Protein AF-A0A939R826-F1 (afdb_monomer_lite)

pLDDT: mean 78.48, std 13.93, range [43.0, 96.25]

Radius of gyration: 22.16 Å; chains: 1; bounding box: 50×39×53 Å

Foldseek 3Di:
DVPPCPDPVCVVVVVVVCQLQVVVLVVQLVVCVVVVVVVSNVVSVVVRCVSNVVVVVVCVVVVVVVVVVVVVVVVVVVVVVVVPD

Secondary structure (DSSP, 8-state):
-TTS--S-HHHHHHHHHHHHTTHHHHHHHHHHHHTT-HHHHHHHHHHHHHHHHHHHHHHHHHHHHHHHHHHHHHHHHHHTTTT--

Sequence (85 aa):
MARIAKTPVIILLVPMLVPMVPGGDLYRMMINLVMDDSMQVRFYGYKLVMEVGAIAFGIIVISTAMQLILKMHAHIKETGKASRG

Structure (mmCIF, N/CA/C/O backbone):
data_AF-A0A939R826-F1
#
_entry.id   AF-A0A939R826-F1
#
loop_
_atom_site.group_PDB
_atom_site.id
_atom_site.type_symbol
_atom_site.label_atom_id
_atom_site.label_alt_id
_atom_site.label_comp_id
_atom_site.label_asym_id
_atom_site.label_entity_id
_atom_site.label_seq_id
_atom_site.pdbx_PDB_ins_code
_atom_site.Cartn_x
_atom_site.Cartn_y
_atom_site.Cartn_z
_atom_site.occupancy
_atom_site.B_iso_or_equiv
_atom_site.auth_seq_id
_atom_site.auth_comp_id
_atom_site.auth_asym_id
_atom_site.auth_atom_id
_atom_site.pdbx_PDB_model_num
ATOM 1 N N . MET A 1 1 ? 4.647 26.902 18.115 1.00 43.00 1 MET A N 1
ATOM 2 C CA . MET A 1 1 ? 4.437 25.583 17.473 1.00 43.00 1 MET A CA 1
ATOM 3 C C . MET A 1 1 ? 4.332 25.634 15.939 1.00 43.00 1 MET A C 1
ATOM 5 O O . MET A 1 1 ? 4.741 24.680 15.301 1.00 43.00 1 MET A O 1
ATOM 9 N N . ALA A 1 2 ? 3.924 26.748 15.310 1.00 45.81 2 ALA A N 1
ATOM 10 C CA . ALA A 1 2 ? 3.789 26.893 13.844 1.00 45.81 2 ALA A CA 1
ATOM 11 C C . ALA A 1 2 ? 5.100 27.106 13.034 1.00 45.81 2 ALA A C 1
ATOM 13 O O . ALA A 1 2 ? 5.060 27.533 11.886 1.00 45.81 2 ALA A O 1
ATOM 14 N N . ARG A 1 3 ? 6.277 26.860 13.626 1.00 55.44 3 ARG A N 1
ATOM 15 C CA . ARG A 1 3 ? 7.597 27.071 12.986 1.00 55.44 3 ARG A CA 1
ATOM 16 C C . ARG A 1 3 ? 8.514 25.842 13.022 1.00 55.44 3 ARG A C 1
ATOM 18 O O . ARG A 1 3 ? 9.668 25.948 12.629 1.00 55.44 3 ARG A O 1
ATOM 25 N N . ILE A 1 4 ? 8.025 24.700 13.509 1.00 59.25 4 ILE A N 1
ATOM 26 C CA . ILE A 1 4 ? 8.882 23.545 13.827 1.00 59.25 4 ILE A CA 1
ATOM 27 C C . ILE A 1 4 ? 8.994 22.568 12.644 1.00 59.25 4 ILE A C 1
ATOM 29 O O . ILE A 1 4 ? 10.042 21.964 12.458 1.00 59.25 4 ILE A O 1
ATOM 33 N N . ALA A 1 5 ? 7.991 22.489 11.766 1.00 58.00 5 ALA A N 1
ATOM 34 C CA . ALA A 1 5 ? 8.050 21.671 10.554 1.00 58.00 5 ALA A CA 1
ATOM 35 C C . ALA A 1 5 ? 8.165 22.560 9.305 1.00 58.00 5 ALA A C 1
ATOM 37 O O . ALA A 1 5 ? 7.204 22.775 8.576 1.00 58.00 5 ALA A O 1
ATOM 38 N N . LYS A 1 6 ? 9.361 23.105 9.060 1.00 58.56 6 LYS A N 1
ATOM 39 C CA . LYS A 1 6 ? 9.759 23.694 7.762 1.00 58.56 6 LYS A CA 1
ATOM 40 C C . LYS A 1 6 ? 10.094 22.6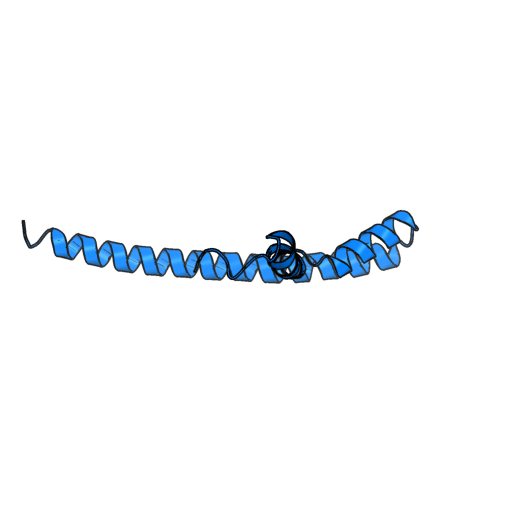12 6.719 1.00 58.56 6 LYS A C 1
ATOM 42 O O . LYS A 1 6 ? 10.760 22.889 5.728 1.00 58.56 6 LYS A O 1
ATOM 47 N N . THR A 1 7 ? 9.692 21.368 6.955 1.00 65.25 7 THR A N 1
ATOM 48 C CA . THR A 1 7 ? 9.836 20.269 6.009 1.00 65.25 7 THR A CA 1
ATOM 49 C C . THR A 1 7 ? 8.775 20.436 4.923 1.00 65.25 7 THR A C 1
ATOM 51 O O . THR A 1 7 ? 7.586 20.464 5.246 1.00 65.25 7 THR A O 1
ATOM 54 N N . PRO A 1 8 ? 9.162 20.596 3.644 1.00 77.00 8 PRO A N 1
ATOM 55 C CA . PRO A 1 8 ? 8.191 20.697 2.568 1.00 77.00 8 PRO A CA 1
ATOM 56 C C . PRO A 1 8 ? 7.272 19.479 2.603 1.00 77.00 8 PRO A C 1
ATOM 58 O O . PRO A 1 8 ? 7.739 18.352 2.766 1.00 77.00 8 PRO A O 1
ATOM 61 N N . VAL A 1 9 ? 5.969 19.716 2.434 1.00 76.75 9 VAL A N 1
ATOM 62 C CA . VAL A 1 9 ? 4.911 18.688 2.415 1.00 76.75 9 VAL A CA 1
ATOM 63 C C . VAL A 1 9 ? 5.269 17.511 1.492 1.00 76.75 9 VAL A C 1
ATOM 65 O O . VAL A 1 9 ? 4.916 16.376 1.789 1.00 76.75 9 VAL A O 1
ATOM 68 N N . ILE A 1 10 ? 6.073 17.753 0.450 1.00 75.81 10 ILE A N 1
ATOM 69 C CA . ILE A 1 10 ? 6.676 16.732 -0.418 1.00 75.81 10 ILE A CA 1
ATOM 70 C C . ILE A 1 10 ? 7.414 15.625 0.365 1.00 75.81 10 ILE A C 1
ATOM 72 O O . ILE A 1 10 ? 7.228 14.454 0.061 1.00 75.81 10 ILE A O 1
ATOM 76 N N . ILE A 1 11 ? 8.203 15.948 1.397 1.00 79.81 11 ILE A N 1
ATOM 77 C CA . ILE A 1 11 ? 9.020 14.965 2.141 1.00 79.81 11 ILE A CA 1
ATOM 78 C C . ILE A 1 11 ? 8.141 14.093 3.046 1.00 79.81 11 ILE A C 1
ATOM 80 O O . ILE A 1 11 ? 8.504 12.967 3.359 1.00 79.81 11 ILE A O 1
ATOM 84 N N . LEU A 1 12 ? 6.968 14.595 3.441 1.00 76.69 12 LEU A N 1
ATOM 85 C CA . LEU A 1 12 ? 5.973 13.832 4.197 1.00 76.69 12 LEU A CA 1
ATOM 86 C C . LEU A 1 12 ? 5.077 12.999 3.271 1.00 76.69 12 LEU A C 1
ATOM 88 O O . LEU A 1 12 ? 4.723 11.875 3.609 1.00 76.69 12 LEU A O 1
ATOM 92 N N . LEU A 1 13 ? 4.748 13.524 2.088 1.00 75.50 13 LEU A N 1
ATOM 93 C CA . LEU A 1 13 ? 3.934 12.831 1.089 1.00 75.50 13 LEU A CA 1
ATOM 94 C C . LEU A 1 13 ? 4.679 11.673 0.425 1.00 75.50 13 LEU A C 1
ATOM 96 O O . LEU A 1 13 ? 4.091 10.615 0.248 1.00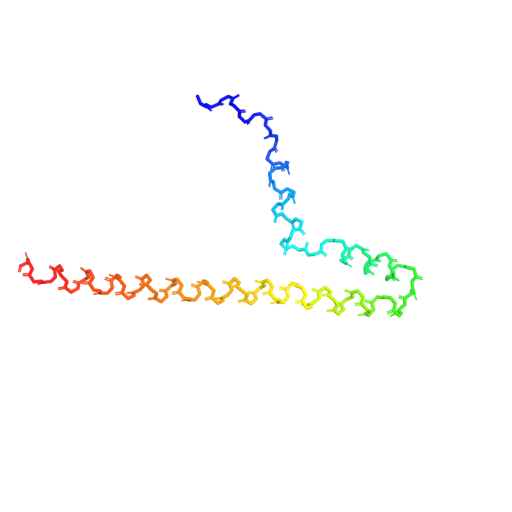 75.50 13 LEU A O 1
ATOM 100 N N . VAL A 1 14 ? 5.957 11.834 0.072 1.00 77.06 14 VAL A N 1
ATOM 101 C CA . VAL A 1 14 ? 6.739 10.802 -0.637 1.00 77.06 14 VAL A CA 1
ATOM 102 C C . VAL A 1 14 ? 6.739 9.445 0.086 1.00 77.06 14 VAL A C 1
ATOM 104 O O . VAL A 1 14 ? 6.312 8.474 -0.530 1.00 77.06 14 VAL A O 1
ATOM 107 N N . PRO A 1 15 ? 7.121 9.317 1.371 1.00 69.06 15 PRO A N 1
ATOM 108 C CA . PRO A 1 15 ? 7.102 8.028 2.067 1.00 69.06 15 PRO A CA 1
ATOM 109 C C . PRO A 1 15 ? 5.686 7.512 2.343 1.00 69.06 15 PRO A C 1
ATOM 111 O O . PRO A 1 15 ? 5.531 6.338 2.651 1.00 69.06 15 PRO A O 1
ATOM 114 N N . MET A 1 16 ? 4.661 8.361 2.235 1.00 71.69 16 MET A N 1
ATOM 115 C CA . MET A 1 16 ? 3.258 7.951 2.312 1.00 71.69 16 MET A CA 1
ATOM 116 C C . MET A 1 16 ? 2.759 7.409 0.964 1.00 71.69 16 MET A C 1
ATOM 118 O O . MET A 1 16 ? 1.975 6.469 0.932 1.00 71.69 16 MET A O 1
ATOM 122 N N . LEU A 1 17 ? 3.260 7.95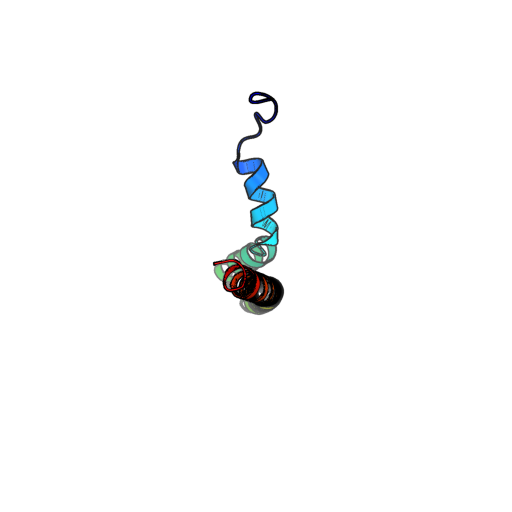9 -0.146 1.00 72.19 17 LEU A N 1
ATOM 123 C CA . LEU A 1 17 ? 2.948 7.555 -1.519 1.00 72.19 17 LEU A CA 1
ATOM 124 C C . LEU A 1 17 ? 3.715 6.297 -1.957 1.00 72.19 17 LEU A C 1
ATOM 126 O O . LEU A 1 17 ? 3.151 5.466 -2.662 1.00 72.19 17 LEU A O 1
ATOM 130 N N . VAL A 1 18 ? 4.970 6.138 -1.520 1.00 69.62 18 VAL A N 1
ATOM 131 C CA . VAL A 1 18 ? 5.851 4.997 -1.846 1.00 69.62 18 VAL A CA 1
ATOM 132 C C . VAL A 1 18 ? 5.256 3.623 -1.488 1.00 69.62 18 VAL A C 1
ATOM 134 O O . VAL A 1 18 ? 5.379 2.718 -2.308 1.00 69.62 18 VAL A O 1
ATOM 137 N N . PRO A 1 19 ? 4.620 3.416 -0.320 1.00 67.62 19 PRO A N 1
ATOM 138 C CA . PRO A 1 19 ? 3.928 2.167 -0.021 1.00 67.62 19 PRO A CA 1
ATOM 139 C C . PRO A 1 19 ? 2.513 2.127 -0.607 1.00 67.62 19 PRO A C 1
ATOM 141 O O . PRO A 1 19 ? 1.989 1.042 -0.814 1.00 67.62 19 PRO A O 1
ATOM 144 N N . MET A 1 20 ? 1.873 3.277 -0.862 1.00 69.19 20 MET A N 1
ATOM 145 C CA . MET A 1 20 ? 0.483 3.310 -1.339 1.00 69.19 20 MET A CA 1
ATOM 146 C C . MET A 1 20 ? 0.351 2.825 -2.786 1.00 69.19 20 MET A C 1
ATOM 148 O O . MET A 1 20 ? -0.657 2.229 -3.158 1.00 69.19 20 MET A O 1
ATOM 152 N N . VAL A 1 21 ? 1.376 3.074 -3.596 1.00 66.00 21 VAL A N 1
ATOM 153 C CA . VAL A 1 21 ? 1.505 2.529 -4.943 1.00 66.00 21 VAL A CA 1
ATOM 154 C C . VAL A 1 21 ? 2.879 1.882 -4.983 1.00 66.00 21 VAL A C 1
ATOM 156 O O . VAL A 1 21 ? 3.843 2.616 -4.775 1.00 66.00 21 VAL A O 1
ATOM 159 N N . PRO A 1 22 ? 3.01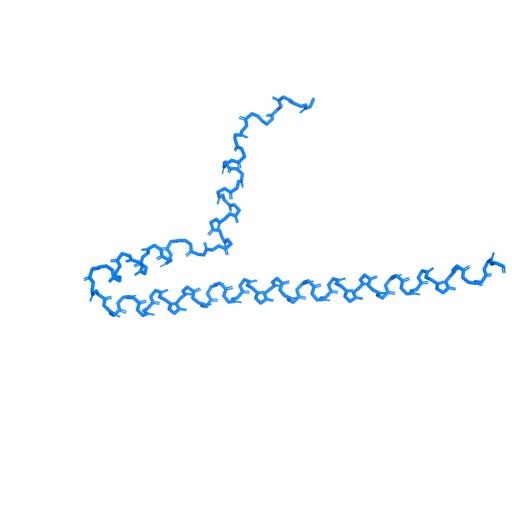5 0.565 -5.226 1.00 77.00 22 PRO A N 1
ATOM 160 C CA . PRO A 1 22 ? 4.319 -0.091 -5.306 1.00 77.00 22 PRO A CA 1
ATOM 161 C C . PRO A 1 22 ? 5.116 0.467 -6.492 1.00 77.00 22 PRO A C 1
ATOM 163 O O . PRO A 1 22 ? 5.108 -0.048 -7.609 1.00 77.00 22 PRO A O 1
ATOM 166 N N . GLY A 1 23 ? 5.774 1.602 -6.255 1.00 77.50 23 GLY A N 1
ATOM 167 C CA . GLY A 1 23 ? 6.357 2.444 -7.293 1.00 77.50 23 GLY A CA 1
ATOM 168 C C . GLY A 1 23 ? 7.627 1.844 -7.879 1.00 77.50 23 GLY A C 1
ATOM 169 O O . GLY A 1 23 ? 7.920 2.064 -9.049 1.00 77.50 23 GLY A O 1
ATOM 170 N N . GLY A 1 24 ? 8.354 1.044 -7.092 1.00 82.25 24 GLY A N 1
ATOM 171 C CA . GLY A 1 24 ? 9.536 0.316 -7.554 1.00 82.25 24 GLY A CA 1
ATOM 172 C C . GLY A 1 24 ? 9.192 -0.763 -8.581 1.00 82.25 24 GLY A C 1
ATOM 173 O O . GLY A 1 24 ? 9.824 -0.824 -9.635 1.00 82.25 24 GLY A O 1
ATOM 174 N N . ASP A 1 25 ? 8.163 -1.566 -8.311 1.00 84.75 25 ASP A N 1
ATOM 175 C CA . ASP A 1 25 ? 7.693 -2.602 -9.235 1.00 84.75 25 ASP A CA 1
ATOM 176 C C . ASP A 1 25 ? 6.986 -2.000 -10.451 1.00 84.75 25 ASP A C 1
ATOM 178 O O . ASP A 1 25 ? 7.198 -2.466 -11.571 1.00 84.75 25 ASP A O 1
ATOM 182 N N . LEU A 1 26 ? 6.251 -0.897 -10.273 1.00 85.25 26 LEU A N 1
ATOM 183 C CA . LEU A 1 26 ? 5.669 -0.140 -11.383 1.00 85.25 26 LEU A CA 1
ATOM 184 C C . LEU A 1 26 ? 6.745 0.418 -12.313 1.00 85.25 26 LEU A C 1
ATOM 186 O O . LEU A 1 26 ? 6.643 0.291 -13.533 1.00 85.25 26 LEU A O 1
ATOM 190 N N . TYR A 1 27 ? 7.789 1.017 -11.741 1.00 88.00 27 TYR A N 1
ATOM 191 C CA . TYR A 1 27 ? 8.900 1.567 -12.505 1.00 88.00 27 TYR A CA 1
ATOM 192 C C . TYR A 1 27 ? 9.637 0.469 -13.278 1.00 88.00 27 TYR A C 1
ATOM 194 O O . TYR A 1 27 ? 9.905 0.626 -14.469 1.00 88.00 27 TYR A O 1
ATOM 202 N N . ARG A 1 28 ? 9.900 -0.675 -12.629 1.00 85.31 28 ARG A N 1
ATOM 203 C CA . ARG A 1 28 ? 10.518 -1.852 -13.262 1.00 85.31 28 ARG A CA 1
ATOM 204 C C . ARG A 1 28 ? 9.642 -2.441 -14.365 1.00 85.31 28 ARG A C 1
ATOM 206 O O . ARG A 1 28 ? 10.155 -2.837 -15.405 1.00 85.31 28 ARG A O 1
ATOM 213 N N . MET A 1 29 ? 8.329 -2.471 -14.179 1.00 87.19 29 MET A N 1
ATOM 214 C CA . MET A 1 29 ? 7.411 -2.902 -15.227 1.00 87.19 29 MET A CA 1
ATOM 215 C C . MET A 1 29 ? 7.461 -1.947 -16.426 1.00 87.19 29 MET A C 1
ATOM 217 O O . MET A 1 29 ? 7.591 -2.412 -17.552 1.00 87.19 29 MET A O 1
ATOM 221 N N . MET A 1 30 ? 7.410 -0.631 -16.194 1.00 85.81 30 MET A N 1
ATOM 222 C CA . MET A 1 30 ? 7.410 0.371 -17.266 1.00 85.81 30 MET A CA 1
ATOM 223 C C . MET A 1 30 ? 8.715 0.391 -18.059 1.00 85.81 30 MET A C 1
ATOM 225 O O . MET A 1 30 ? 8.671 0.454 -19.285 1.00 85.81 30 MET A O 1
ATOM 229 N N . ILE A 1 31 ? 9.871 0.287 -17.397 1.00 88.94 31 ILE A N 1
ATOM 230 C CA . ILE A 1 31 ? 11.152 0.231 -18.115 1.00 88.94 31 ILE A CA 1
ATOM 231 C C . ILE A 1 31 ? 11.252 -1.038 -18.971 1.00 88.94 31 ILE A C 1
ATOM 233 O O . ILE A 1 31 ? 11.645 -0.950 -20.129 1.00 88.94 31 ILE A O 1
ATOM 237 N N . ASN A 1 32 ? 10.809 -2.191 -18.460 1.00 85.12 32 ASN A N 1
ATOM 238 C CA . ASN A 1 32 ? 10.813 -3.442 -19.223 1.00 85.12 32 ASN A CA 1
ATOM 239 C C . ASN A 1 32 ? 9.782 -3.427 -20.360 1.00 85.12 32 ASN A C 1
ATOM 241 O O . ASN A 1 32 ? 9.999 -4.054 -21.391 1.00 85.12 32 ASN A O 1
ATOM 245 N N . LEU A 1 33 ? 8.689 -2.677 -20.194 1.00 86.50 33 LEU A N 1
ATOM 246 C CA . LEU A 1 33 ? 7.665 -2.482 -21.220 1.00 86.50 33 LEU A CA 1
ATOM 247 C C . LEU A 1 33 ? 8.191 -1.633 -22.377 1.00 86.50 33 LEU A C 1
ATOM 249 O O . LEU A 1 33 ? 7.875 -1.911 -23.527 1.00 86.50 33 LEU A O 1
ATOM 253 N N . VAL A 1 34 ? 9.032 -0.642 -22.082 1.00 88.88 34 VAL A N 1
ATOM 254 C CA . VAL A 1 34 ? 9.723 0.169 -23.097 1.00 88.88 34 VAL A CA 1
ATOM 255 C C . VAL A 1 34 ? 10.877 -0.600 -23.751 1.00 88.88 34 VAL A C 1
ATOM 257 O O . VAL A 1 34 ? 11.134 -0.414 -24.935 1.00 88.88 34 VAL A O 1
ATOM 260 N N . MET A 1 35 ? 11.561 -1.471 -23.005 1.00 87.69 35 MET A N 1
ATOM 261 C CA . MET A 1 35 ? 12.654 -2.315 -23.513 1.00 87.69 35 MET A CA 1
ATOM 262 C C . MET A 1 35 ? 12.180 -3.573 -24.269 1.00 87.69 35 MET A C 1
ATOM 264 O O . MET A 1 35 ? 13.018 -4.371 -24.676 1.00 87.69 35 MET A O 1
ATOM 268 N N . ASP A 1 36 ? 10.866 -3.753 -24.455 1.00 80.06 36 ASP A N 1
ATOM 269 C CA . ASP A 1 36 ? 10.225 -4.926 -25.083 1.00 80.06 36 ASP A CA 1
ATOM 270 C C . ASP A 1 36 ? 10.566 -6.281 -24.418 1.00 80.06 36 ASP A C 1
ATOM 272 O O . ASP A 1 36 ? 10.339 -7.360 -24.971 1.00 80.06 36 ASP A O 1
ATOM 276 N N . ASP A 1 37 ? 11.051 -6.257 -23.169 1.00 80.12 37 ASP A N 1
ATOM 277 C CA . ASP A 1 37 ? 11.266 -7.460 -22.361 1.00 80.12 37 ASP A CA 1
ATOM 278 C C . ASP A 1 37 ? 9.935 -7.907 -21.741 1.00 80.12 37 ASP A C 1
ATOM 280 O O . ASP A 1 37 ? 9.626 -7.735 -20.554 1.00 80.12 37 ASP A O 1
ATOM 284 N N . SER A 1 38 ? 9.107 -8.486 -22.604 1.00 75.25 38 SER A N 1
ATOM 285 C CA . SER A 1 38 ? 7.754 -8.943 -22.291 1.00 75.25 38 SER A CA 1
ATOM 286 C C . SER A 1 38 ? 7.692 -10.033 -21.210 1.00 75.25 38 SER A C 1
ATOM 288 O O . SER A 1 38 ? 6.639 -10.208 -20.586 1.00 75.25 38 SER A O 1
ATOM 290 N N . MET A 1 39 ? 8.795 -10.738 -20.933 1.00 81.06 39 MET A N 1
ATOM 291 C CA . MET A 1 39 ? 8.870 -11.723 -19.850 1.00 81.06 39 MET A CA 1
ATOM 292 C C . MET A 1 39 ? 8.906 -11.025 -18.491 1.00 81.06 39 MET A C 1
ATOM 294 O O . MET A 1 39 ? 8.112 -11.341 -17.596 1.00 81.06 39 MET A O 1
ATOM 298 N N . GLN A 1 40 ? 9.768 -10.021 -18.360 1.00 82.12 40 GLN A N 1
ATOM 299 C CA . GLN A 1 40 ? 9.904 -9.268 -17.121 1.00 82.12 40 GLN A CA 1
ATOM 300 C C . GLN A 1 40 ? 8.675 -8.390 -16.858 1.00 82.12 40 GLN A C 1
ATOM 302 O O . GLN A 1 40 ? 8.225 -8.293 -15.715 1.00 82.12 40 GLN A O 1
ATOM 307 N N . VAL A 1 41 ? 8.063 -7.810 -17.896 1.00 84.12 41 VAL A N 1
ATOM 308 C CA . VAL A 1 41 ? 6.818 -7.023 -17.768 1.00 84.12 41 VAL A CA 1
ATOM 309 C C . VAL A 1 41 ? 5.712 -7.816 -17.080 1.00 84.12 41 VAL A C 1
ATOM 311 O O . VAL A 1 41 ? 5.072 -7.310 -16.160 1.00 84.12 41 VAL A O 1
ATOM 314 N N . ARG A 1 42 ? 5.495 -9.072 -17.484 1.00 84.12 42 ARG A N 1
ATOM 315 C CA . ARG A 1 42 ? 4.452 -9.922 -16.889 1.00 84.12 42 ARG A CA 1
ATOM 316 C C . ARG A 1 42 ? 4.767 -10.271 -15.439 1.00 84.12 42 ARG A C 1
ATOM 318 O O . ARG A 1 42 ? 3.867 -10.249 -14.602 1.00 84.12 42 ARG A O 1
ATOM 325 N N . PHE A 1 43 ? 6.032 -10.559 -15.138 1.00 87.44 43 PHE A N 1
ATOM 326 C CA . PHE A 1 43 ? 6.466 -10.896 -13.785 1.00 87.44 43 PHE A CA 1
ATOM 327 C C . PHE A 1 43 ? 6.287 -9.723 -12.810 1.00 87.44 43 PHE A C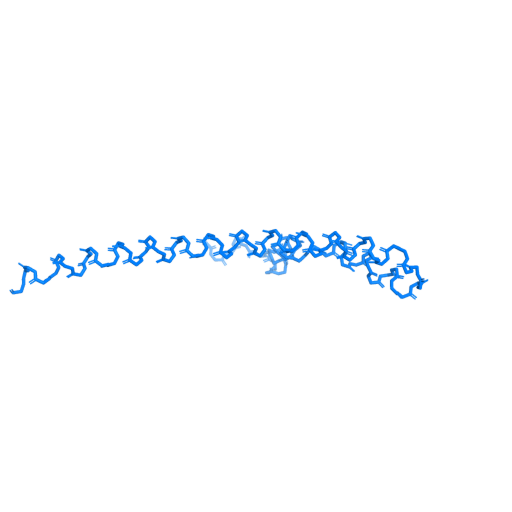 1
ATOM 329 O O . PHE A 1 43 ? 5.648 -9.880 -11.768 1.00 87.44 43 PHE A O 1
ATOM 336 N N . TYR A 1 44 ? 6.793 -8.537 -13.166 1.00 86.38 44 TYR A N 1
ATOM 337 C CA . TYR A 1 44 ? 6.644 -7.336 -12.338 1.00 86.38 44 TYR A CA 1
ATOM 338 C C . TYR A 1 44 ? 5.197 -6.831 -12.310 1.00 86.38 44 TYR A C 1
ATOM 340 O O . TYR A 1 44 ? 4.736 -6.390 -11.263 1.00 86.38 44 TYR A O 1
ATOM 348 N N . GLY A 1 45 ? 4.443 -6.966 -13.405 1.00 85.75 45 GLY A N 1
ATOM 349 C CA . GLY A 1 45 ? 3.024 -6.607 -13.441 1.00 85.75 45 GLY A CA 1
ATOM 350 C C . GLY A 1 45 ? 2.164 -7.465 -12.510 1.00 85.75 45 GLY A C 1
ATOM 351 O O . GLY A 1 45 ? 1.313 -6.938 -11.796 1.00 85.75 45 GLY A O 1
ATOM 352 N N . TYR A 1 46 ? 2.406 -8.779 -12.455 1.00 89.94 46 TYR A N 1
ATOM 353 C CA . TYR A 1 46 ? 1.672 -9.670 -11.552 1.00 89.94 46 TYR A CA 1
ATOM 354 C C . TYR A 1 46 ? 2.011 -9.417 -10.078 1.00 89.94 46 TYR A C 1
ATOM 356 O O . TYR A 1 46 ? 1.106 -9.358 -9.243 1.00 89.94 46 TYR A O 1
ATOM 364 N N . LYS A 1 47 ? 3.298 -9.205 -9.765 1.00 88.25 47 LYS A N 1
ATOM 365 C CA . LYS A 1 47 ? 3.727 -8.781 -8.423 1.00 88.25 47 LYS A CA 1
ATOM 366 C C . LYS A 1 47 ? 3.055 -7.483 -8.001 1.00 88.25 47 LYS A C 1
ATOM 368 O O . LYS A 1 47 ? 2.456 -7.438 -6.931 1.00 88.25 47 LYS A O 1
ATOM 373 N N . LEU A 1 48 ? 3.078 -6.481 -8.878 1.00 89.44 48 LEU A N 1
ATOM 374 C CA . LEU A 1 48 ? 2.449 -5.194 -8.632 1.00 89.44 48 LEU A CA 1
ATOM 375 C C . LEU A 1 48 ? 0.965 -5.362 -8.289 1.00 89.44 48 LEU A C 1
ATOM 377 O O . LEU A 1 48 ? 0.531 -4.886 -7.247 1.00 89.44 48 LEU A O 1
ATOM 381 N N . VAL A 1 49 ? 0.195 -6.073 -9.120 1.00 90.50 49 VAL A N 1
ATOM 382 C CA . VAL A 1 49 ? -1.243 -6.294 -8.881 1.00 90.50 49 VAL A CA 1
ATOM 383 C C . VAL A 1 49 ? -1.497 -7.002 -7.550 1.00 90.50 49 VAL A C 1
ATOM 385 O O . VAL A 1 49 ? -2.427 -6.622 -6.840 1.00 90.50 49 VAL A O 1
ATOM 388 N N . MET A 1 50 ? -0.679 -7.991 -7.181 1.00 91.38 50 MET A N 1
ATOM 389 C CA . MET A 1 50 ? -0.791 -8.643 -5.874 1.00 91.38 50 MET A CA 1
ATOM 390 C C . MET A 1 50 ? -0.519 -7.686 -4.713 1.00 91.38 50 MET A C 1
ATOM 392 O O . MET A 1 50 ? -1.292 -7.669 -3.756 1.00 91.38 50 MET A O 1
ATOM 396 N N . GLU A 1 51 ? 0.546 -6.888 -4.789 1.00 90.25 51 GLU A N 1
ATOM 397 C CA . GLU A 1 51 ? 0.909 -5.943 -3.731 1.00 90.25 51 GLU A CA 1
ATOM 398 C C . GLU A 1 51 ? -0.160 -4.857 -3.556 1.00 90.25 51 GLU A C 1
ATOM 400 O O . GLU A 1 51 ? -0.678 -4.682 -2.449 1.00 90.25 51 GLU A O 1
ATOM 405 N N . VAL A 1 52 ? -0.569 -4.176 -4.640 1.00 89.31 52 VAL A N 1
ATOM 406 C CA . VAL A 1 52 ? -1.625 -3.148 -4.537 1.00 89.31 52 VAL A CA 1
ATOM 407 C C . VAL A 1 52 ? -2.964 -3.777 -4.164 1.00 89.31 52 VAL A C 1
ATOM 409 O O . VAL A 1 52 ? -3.738 -3.174 -3.423 1.00 89.31 52 VAL A O 1
ATOM 412 N N . GLY A 1 53 ? -3.236 -4.991 -4.647 1.00 90.94 53 GLY A N 1
ATOM 413 C CA . GLY A 1 53 ? -4.446 -5.741 -4.331 1.00 90.94 53 GLY A CA 1
ATOM 414 C C . GLY A 1 53 ? -4.552 -6.066 -2.843 1.00 90.94 53 GLY A C 1
ATOM 415 O O . GLY A 1 53 ? -5.602 -5.834 -2.245 1.00 90.94 53 GLY A O 1
ATOM 416 N N . ALA A 1 54 ? -3.463 -6.523 -2.220 1.00 91.94 54 ALA A N 1
ATOM 417 C CA . ALA A 1 54 ? -3.413 -6.795 -0.785 1.00 91.94 54 ALA A CA 1
ATOM 418 C C . ALA A 1 54 ? -3.637 -5.522 0.051 1.00 91.94 54 ALA A C 1
ATOM 420 O O . ALA A 1 54 ? -4.409 -5.539 1.014 1.00 91.94 54 ALA A O 1
ATOM 421 N N . ILE A 1 55 ? -3.019 -4.405 -0.345 1.00 90.44 55 ILE A N 1
ATOM 422 C CA . ILE A 1 55 ? -3.192 -3.108 0.326 1.00 90.44 55 ILE A CA 1
ATOM 423 C C . ILE A 1 55 ? -4.638 -2.621 0.190 1.00 90.44 55 ILE A C 1
ATOM 425 O O . ILE A 1 55 ? -5.281 -2.294 1.191 1.00 90.44 55 ILE A O 1
ATOM 429 N N . ALA A 1 56 ? -5.171 -2.608 -1.033 1.00 91.06 56 ALA A N 1
ATOM 430 C CA . ALA A 1 56 ? -6.540 -2.188 -1.309 1.00 91.06 56 ALA A CA 1
ATOM 431 C C . ALA A 1 56 ? -7.547 -3.037 -0.525 1.00 91.06 56 ALA A C 1
ATOM 433 O O . ALA A 1 56 ? -8.461 -2.497 0.099 1.00 91.06 56 ALA A O 1
ATOM 434 N N . PHE A 1 57 ? -7.340 -4.354 -0.488 1.00 94.69 57 PHE A N 1
ATOM 435 C CA . PHE A 1 57 ? -8.171 -5.267 0.283 1.00 94.69 57 PHE A CA 1
ATOM 436 C C . PHE A 1 57 ? -8.136 -4.946 1.782 1.00 94.69 57 PHE A C 1
ATOM 438 O O . PHE A 1 57 ? -9.192 -4.814 2.402 1.00 94.69 57 PHE A O 1
ATOM 445 N N . GLY A 1 58 ? -6.950 -4.729 2.358 1.00 92.88 58 GLY A N 1
ATOM 446 C CA . GLY A 1 58 ? -6.807 -4.338 3.763 1.00 92.88 58 GLY A CA 1
ATOM 447 C C . GLY A 1 58 ? -7.556 -3.045 4.098 1.00 92.88 58 GLY A C 1
ATOM 448 O O . GLY A 1 58 ? -8.288 -2.994 5.089 1.00 92.88 58 GLY A O 1
ATOM 449 N N . ILE A 1 59 ? -7.441 -2.027 3.238 1.00 91.94 59 ILE A N 1
ATOM 450 C CA . ILE A 1 59 ? -8.133 -0.737 3.397 1.00 91.94 59 ILE A CA 1
ATOM 451 C C . ILE A 1 59 ? -9.657 -0.911 3.318 1.00 91.94 59 ILE A C 1
ATOM 453 O O . ILE A 1 59 ? -10.390 -0.337 4.128 1.00 91.94 59 ILE A O 1
ATOM 457 N N . ILE A 1 60 ? -10.155 -1.715 2.377 1.00 94.81 60 ILE A N 1
ATOM 458 C CA . ILE A 1 60 ? -11.594 -1.980 2.233 1.00 94.81 60 ILE A CA 1
ATOM 459 C C . ILE A 1 60 ? -12.136 -2.702 3.470 1.00 94.81 60 ILE A C 1
ATOM 461 O O . ILE A 1 60 ? -13.172 -2.299 4.010 1.00 94.81 60 ILE A O 1
ATOM 465 N N . VAL A 1 61 ? -11.433 -3.731 3.950 1.00 96.25 61 VAL A N 1
ATOM 466 C CA . VAL A 1 61 ? -11.839 -4.509 5.129 1.00 96.25 61 VAL A CA 1
ATOM 467 C C . VAL A 1 61 ? -11.889 -3.624 6.373 1.00 96.25 61 VAL A C 1
ATOM 469 O O . VAL A 1 61 ? -12.919 -3.595 7.050 1.00 96.25 61 VAL A O 1
ATOM 472 N N . ILE A 1 62 ? -10.831 -2.854 6.657 1.00 95.00 62 ILE A N 1
ATOM 473 C CA . ILE A 1 62 ? -10.798 -1.989 7.847 1.00 95.00 62 ILE A CA 1
ATOM 474 C C . ILE A 1 62 ? -11.826 -0.860 7.760 1.00 95.00 62 ILE A C 1
ATOM 476 O O . ILE A 1 62 ? -12.491 -0.559 8.750 1.00 95.00 62 ILE A O 1
ATOM 480 N N . SER A 1 63 ? -12.011 -0.269 6.576 1.00 92.81 63 SER A N 1
ATOM 481 C CA . SER A 1 63 ? -13.013 0.774 6.352 1.00 92.81 63 SER A CA 1
ATOM 482 C C . SER A 1 63 ? -14.420 0.240 6.605 1.00 92.81 63 SER A C 1
ATOM 484 O O . SER A 1 63 ? -15.201 0.864 7.322 1.00 92.81 63 SER A O 1
ATOM 486 N N . THR A 1 64 ? -14.727 -0.951 6.090 1.00 93.69 64 THR A N 1
ATOM 487 C CA . THR A 1 64 ? -16.030 -1.597 6.288 1.00 93.69 64 THR A CA 1
ATOM 488 C C . THR A 1 64 ? -16.260 -1.948 7.757 1.00 93.69 64 THR A C 1
ATOM 490 O O . THR A 1 64 ? -17.319 -1.641 8.304 1.00 93.69 64 THR A O 1
ATOM 493 N N . ALA A 1 65 ? -15.259 -2.528 8.425 1.00 94.56 65 ALA A N 1
ATOM 494 C CA . ALA A 1 65 ? -15.338 -2.863 9.845 1.00 94.56 65 ALA A CA 1
ATOM 495 C C . ALA A 1 65 ? -15.546 -1.613 10.718 1.00 94.56 65 ALA A C 1
ATOM 497 O O . ALA A 1 65 ? -16.430 -1.599 11.576 1.00 94.56 65 ALA A O 1
ATOM 498 N N . MET A 1 66 ? -14.797 -0.535 10.465 1.00 93.19 66 MET A N 1
ATOM 499 C CA . MET A 1 66 ? -14.958 0.724 11.199 1.00 93.19 66 MET A CA 1
ATOM 500 C C . MET A 1 66 ? -16.321 1.360 10.954 1.00 93.19 66 MET A C 1
ATOM 502 O O . MET A 1 66 ? -16.961 1.803 11.906 1.00 93.19 66 MET A O 1
ATOM 506 N N . GLN A 1 67 ? -16.810 1.369 9.712 1.00 90.75 67 GLN A N 1
ATOM 507 C CA . GLN A 1 67 ? -18.153 1.865 9.408 1.00 90.75 67 GLN A CA 1
ATOM 508 C C . GLN A 1 67 ? -19.236 1.066 10.140 1.00 90.75 67 GLN A C 1
ATOM 510 O O . GLN A 1 67 ? -20.189 1.662 10.643 1.00 90.75 67 GLN A O 1
ATOM 515 N N . LEU A 1 68 ? -19.085 -0.257 10.243 1.00 91.81 68 LEU A N 1
ATOM 516 C CA . LEU A 1 68 ? -20.016 -1.110 10.976 1.00 91.81 68 LEU A CA 1
ATOM 517 C C . LEU A 1 68 ? -20.005 -0.797 12.479 1.00 91.81 68 LEU A C 1
ATOM 519 O O . LEU A 1 68 ? -21.066 -0.569 13.056 1.00 91.81 68 LEU A O 1
ATOM 523 N N . ILE A 1 69 ? -18.823 -0.711 13.099 1.00 92.12 69 ILE A N 1
ATOM 524 C CA . ILE A 1 69 ? -18.676 -0.389 14.530 1.00 92.12 69 ILE A CA 1
ATOM 525 C C . ILE A 1 69 ? -19.244 1.002 14.836 1.00 92.12 69 ILE A C 1
ATOM 527 O O . ILE A 1 69 ? -20.018 1.165 15.781 1.00 92.12 69 ILE A O 1
ATOM 531 N N . LEU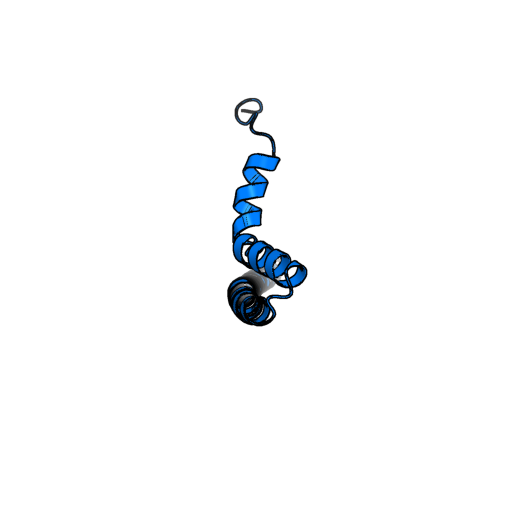 A 1 70 ? -18.906 2.003 14.018 1.00 90.31 70 LEU A N 1
ATOM 532 C CA . LEU A 1 70 ? -19.390 3.373 14.181 1.00 90.31 70 LEU A CA 1
ATOM 533 C C . LEU A 1 70 ? -20.910 3.462 14.027 1.00 90.31 70 LEU A C 1
ATOM 535 O O . LEU A 1 70 ? -21.555 4.120 14.842 1.00 90.31 70 LEU A O 1
ATOM 539 N N . LYS A 1 71 ? -21.493 2.772 13.037 1.00 87.50 71 LYS A N 1
ATOM 540 C CA . LYS A 1 71 ? -22.954 2.694 12.879 1.00 87.50 71 LYS A CA 1
ATOM 541 C C . LYS A 1 71 ? -23.615 2.016 14.077 1.00 87.50 71 LYS A C 1
ATOM 543 O O . LYS A 1 71 ? -24.628 2.514 14.557 1.00 87.50 71 LYS A O 1
ATOM 548 N N . MET A 1 72 ? -23.036 0.933 14.594 1.00 82.69 72 MET A N 1
ATOM 549 C CA . MET A 1 72 ? -23.576 0.208 15.748 1.00 82.69 72 MET A CA 1
ATOM 550 C C . MET A 1 72 ? -23.539 1.071 17.021 1.00 82.69 72 MET A C 1
ATOM 552 O O . MET A 1 72 ? -24.533 1.163 17.736 1.00 82.69 72 MET A O 1
ATOM 556 N N . HIS A 1 73 ? -22.442 1.795 17.263 1.00 77.50 73 HIS A N 1
ATOM 557 C CA . HIS A 1 73 ? -22.344 2.752 18.371 1.00 77.50 73 HIS A CA 1
ATOM 558 C C . HIS A 1 73 ? -23.265 3.971 18.204 1.00 77.50 73 HIS A C 1
ATOM 560 O O . HIS A 1 73 ? -23.824 4.452 19.192 1.00 77.50 73 HIS A O 1
ATOM 566 N N . ALA A 1 74 ? -23.449 4.472 16.979 1.00 78.69 74 ALA A N 1
ATOM 567 C CA . ALA A 1 74 ? -24.367 5.575 16.702 1.00 78.69 74 ALA A CA 1
ATOM 568 C C . ALA A 1 74 ? -25.828 5.171 16.960 1.00 78.69 74 ALA A C 1
ATOM 570 O O . ALA A 1 74 ? -26.539 5.900 17.651 1.00 78.69 74 ALA A O 1
ATOM 571 N N . HIS A 1 75 ? -26.239 3.976 16.521 1.00 67.00 75 HIS A N 1
ATOM 572 C CA . HIS A 1 75 ? -27.598 3.473 16.743 1.00 67.00 75 HIS A CA 1
ATOM 573 C C . HIS A 1 75 ? -27.934 3.281 18.228 1.00 67.00 75 HIS A C 1
ATOM 575 O O . HIS A 1 75 ? -29.054 3.569 18.644 1.00 67.00 75 HIS A O 1
ATOM 581 N N . ILE A 1 76 ? -26.966 2.854 19.047 1.00 65.81 76 ILE A N 1
ATOM 582 C CA . ILE A 1 76 ? -27.141 2.727 20.505 1.00 65.81 76 ILE A CA 1
ATOM 583 C C . ILE A 1 76 ? -27.277 4.111 21.172 1.00 65.81 76 ILE A C 1
ATOM 585 O O . ILE A 1 76 ? -27.978 4.272 22.172 1.00 65.81 76 ILE A O 1
ATOM 589 N N . LYS A 1 77 ? -26.635 5.146 20.616 1.00 59.34 77 LYS A N 1
ATOM 590 C CA . LYS A 1 77 ? -26.713 6.516 21.143 1.00 59.34 77 LYS A CA 1
ATOM 591 C C . LYS A 1 77 ? -28.028 7.218 20.777 1.00 59.34 77 LYS A C 1
ATOM 593 O O . LYS A 1 77 ? -28.467 8.093 21.525 1.00 59.34 77 LYS A O 1
ATOM 598 N N . GLU A 1 78 ? -28.666 6.833 19.672 1.00 59.78 78 GLU A N 1
ATOM 599 C CA . GLU A 1 78 ? -29.967 7.371 19.249 1.00 59.78 78 GLU A CA 1
ATOM 600 C C . GLU A 1 78 ? -31.135 6.829 20.090 1.00 59.78 78 GLU A C 1
ATOM 602 O O . GLU A 1 78 ? -31.987 7.611 20.517 1.00 59.78 78 GLU A O 1
ATOM 607 N N . THR A 1 79 ? -31.135 5.544 20.461 1.00 58.16 79 THR A N 1
ATOM 608 C CA . THR A 1 79 ? -32.146 4.971 21.376 1.00 58.16 79 THR A CA 1
ATOM 609 C C . THR A 1 79 ? -32.040 5.503 22.811 1.00 58.16 79 THR A C 1
ATOM 611 O O . THR A 1 79 ? -33.052 5.613 23.498 1.00 58.16 79 THR A O 1
ATOM 614 N N . GLY A 1 80 ? -30.854 5.932 23.258 1.00 55.00 80 GLY A N 1
ATOM 615 C CA . GLY A 1 80 ? -30.669 6.579 24.565 1.00 55.00 80 GLY A CA 1
ATOM 616 C C . GLY A 1 80 ? -31.173 8.029 24.657 1.00 55.00 80 GLY A C 1
ATOM 617 O O . GLY A 1 80 ? -31.398 8.528 25.761 1.00 55.00 80 GLY A O 1
ATOM 618 N N . LYS A 1 81 ? -31.368 8.723 23.525 1.00 51.84 81 LYS A N 1
ATOM 619 C CA . LYS A 1 81 ? -31.916 10.095 23.494 1.00 51.84 81 LYS A CA 1
ATOM 620 C C . LYS A 1 81 ? -33.446 10.129 23.459 1.00 51.84 81 LYS A C 1
ATOM 622 O O . LYS A 1 81 ? -34.022 11.066 23.999 1.00 51.84 81 LYS A O 1
ATOM 627 N N . ALA A 1 82 ? -34.095 9.109 22.897 1.00 54.06 82 ALA A N 1
ATOM 628 C CA . ALA A 1 82 ? -35.556 9.028 22.805 1.00 54.06 82 ALA A CA 1
ATOM 629 C C . ALA A 1 82 ? -36.263 8.775 24.156 1.00 54.06 82 ALA A C 1
ATOM 631 O O . ALA A 1 82 ? -37.449 9.043 24.276 1.00 54.06 82 ALA A O 1
ATOM 632 N N . SER A 1 83 ? -35.549 8.298 25.183 1.00 50.75 83 SER A N 1
ATOM 633 C CA . SER A 1 83 ? -36.113 8.023 26.519 1.00 50.75 83 SER A CA 1
ATOM 634 C C . SER A 1 83 ? -35.986 9.194 27.514 1.00 50.75 83 SER A C 1
ATOM 636 O O . SER A 1 83 ? -36.342 9.041 28.682 1.00 50.75 83 SER A O 1
ATOM 638 N N . ARG A 1 84 ? -35.429 10.340 27.097 1.00 54.28 84 ARG A N 1
ATOM 639 C CA . ARG A 1 84 ? -35.240 11.540 27.941 1.00 54.28 84 ARG A CA 1
ATOM 640 C C . ARG A 1 84 ? -35.986 12.783 27.427 1.00 54.28 84 ARG A C 1
ATOM 642 O O . ARG A 1 84 ? -35.731 13.869 27.943 1.00 54.28 84 ARG A O 1
ATOM 649 N N . GLY A 1 85 ? -36.838 12.626 26.413 1.00 43.97 85 GLY A N 1
ATOM 650 C CA . GLY A 1 85 ? -37.737 13.669 25.906 1.00 43.97 85 GLY A CA 1
ATOM 651 C C . GLY A 1 85 ? -39.117 13.560 26.526 1.00 43.97 85 GLY A C 1
ATOM 652 O O . GLY A 1 85 ? -39.571 12.406 26.685 1.00 43.97 85 GLY A O 1
#